Protein AF-A0A914RVT4-F1 (afdb_monomer_lite)

Foldseek 3Di:
DADFADDPLPDQDALVRRDDPCCVVVVDQWDKDKHWAQDPVHNVDIWIAIFTNHHNPDDDTRRDRQWTWDQDPVVRGTDTDGCVVVVVPDDD

Structure (mmCIF, N/CA/C/O backbone):
data_AF-A0A914RVT4-F1
#
_entry.id   AF-A0A914RVT4-F1
#
loop_
_atom_site.group_PDB
_atom_site.id
_atom_site.type_symbol
_atom_site.label_atom_id
_atom_site.label_alt_id
_atom_site.label_comp_id
_atom_site.label_asym_id
_atom_site.label_entity_id
_atom_site.label_seq_id
_atom_site.pdbx_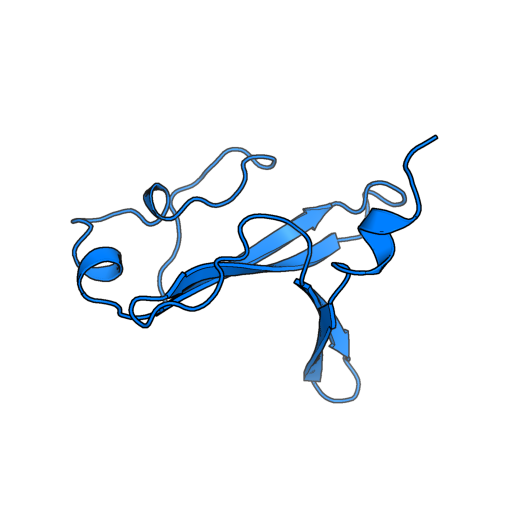PDB_ins_code
_atom_site.Cartn_x
_atom_site.Cartn_y
_atom_site.Cartn_z
_atom_site.occupancy
_atom_site.B_iso_or_equiv
_atom_site.auth_seq_id
_atom_site.auth_comp_id
_atom_site.auth_asym_id
_atom_site.auth_atom_id
_atom_site.pdbx_PDB_model_num
ATOM 1 N N . VAL A 1 1 ? -10.510 -5.690 -3.260 1.00 74.88 1 VAL A N 1
ATOM 2 C CA . VAL A 1 1 ? -9.563 -4.733 -3.883 1.00 74.88 1 VAL A CA 1
ATOM 3 C C . VAL A 1 1 ? -10.380 -3.713 -4.649 1.00 74.88 1 VAL A C 1
ATOM 5 O O . VAL A 1 1 ? -11.305 -4.117 -5.341 1.00 74.88 1 VAL A O 1
ATOM 8 N N . VAL A 1 2 ? -10.097 -2.424 -4.475 1.00 82.81 2 VAL A N 1
ATOM 9 C CA . VAL A 1 2 ? -10.769 -1.326 -5.187 1.00 82.81 2 VAL A CA 1
ATOM 10 C C . VAL A 1 2 ? -9.732 -0.472 -5.899 1.00 82.81 2 VAL A C 1
ATOM 12 O O . VAL A 1 2 ? -8.581 -0.413 -5.468 1.00 82.81 2 VAL A O 1
ATOM 15 N N . HIS A 1 3 ? -10.143 0.190 -6.976 1.00 81.75 3 HIS A N 1
ATOM 16 C CA . HIS A 1 3 ? -9.282 1.111 -7.705 1.00 81.75 3 HIS A CA 1
ATOM 17 C C . HIS A 1 3 ? -9.636 2.553 -7.324 1.00 81.75 3 HIS A C 1
ATOM 19 O O . HIS A 1 3 ? -10.813 2.918 -7.402 1.00 81.75 3 HIS A O 1
ATOM 25 N N . PRO A 1 4 ? -8.657 3.372 -6.899 1.00 80.25 4 PRO A N 1
ATOM 26 C CA . PRO A 1 4 ? -8.897 4.789 -6.680 1.00 80.25 4 PRO A CA 1
ATOM 27 C C . PRO A 1 4 ? -9.263 5.476 -8.001 1.00 80.25 4 PRO A C 1
ATOM 29 O O . PRO A 1 4 ? -8.946 4.994 -9.094 1.00 80.25 4 PRO A O 1
ATOM 32 N N . ARG A 1 5 ? -9.942 6.621 -7.903 1.00 82.19 5 ARG A N 1
ATOM 33 C CA . ARG A 1 5 ? -10.133 7.524 -9.040 1.00 82.19 5 ARG A CA 1
ATOM 34 C C . ARG A 1 5 ? -8.764 7.978 -9.538 1.00 82.19 5 ARG A C 1
ATOM 36 O O . ARG A 1 5 ? -7.801 8.013 -8.777 1.00 82.19 5 ARG A O 1
ATOM 43 N N . LYS A 1 6 ? -8.684 8.337 -10.820 1.00 77.50 6 LYS A N 1
ATOM 44 C CA . LYS A 1 6 ? -7.476 8.967 -11.358 1.00 77.50 6 LYS A CA 1
ATOM 45 C C . LYS A 1 6 ? -7.228 10.267 -10.588 1.00 77.50 6 LYS A C 1
ATOM 47 O O . LYS A 1 6 ? -8.070 11.159 -10.635 1.00 77.50 6 LYS A O 1
ATOM 52 N N . THR A 1 7 ? -6.113 10.324 -9.876 1.00 74.94 7 THR A N 1
ATOM 53 C CA . THR A 1 7 ? -5.562 11.529 -9.250 1.00 74.94 7 THR A CA 1
ATOM 54 C C . THR A 1 7 ? -4.387 12.027 -10.086 1.00 74.94 7 THR A C 1
ATOM 56 O O . THR A 1 7 ? -3.886 11.295 -10.950 1.00 74.94 7 THR A O 1
ATOM 59 N N . ASP A 1 8 ? -3.924 13.246 -9.823 1.00 77.06 8 ASP A N 1
ATOM 60 C CA . ASP A 1 8 ? -2.648 13.700 -10.369 1.00 77.06 8 ASP A CA 1
ATOM 61 C C . ASP A 1 8 ? -1.507 12.815 -9.836 1.00 77.06 8 ASP A C 1
ATOM 63 O O . ASP A 1 8 ? -1.618 12.187 -8.777 1.00 77.06 8 ASP A O 1
ATOM 67 N N . SER A 1 9 ? -0.417 12.705 -10.602 1.00 67.44 9 SER A N 1
ATOM 68 C CA . SER A 1 9 ? 0.646 11.718 -10.355 1.00 67.44 9 SER A CA 1
ATOM 69 C C . SER A 1 9 ? 1.365 11.885 -9.016 1.00 67.44 9 SER A C 1
ATOM 71 O O . SER A 1 9 ? 1.930 10.914 -8.514 1.00 67.44 9 SER A O 1
ATOM 73 N N . ASP A 1 10 ? 1.321 13.090 -8.450 1.00 70.62 10 ASP A N 1
ATOM 74 C CA . ASP A 1 10 ? 2.047 13.447 -7.233 1.00 70.62 10 ASP A CA 1
ATOM 75 C C . ASP A 1 10 ? 1.133 13.593 -6.008 1.00 70.62 10 ASP A C 1
ATOM 77 O O . ASP A 1 10 ? 1.625 13.806 -4.902 1.00 70.62 10 ASP A O 1
ATOM 81 N N . THR A 1 11 ? -0.183 13.420 -6.158 1.00 79.50 11 THR A N 1
ATOM 82 C CA . THR A 1 11 ? -1.122 13.538 -5.037 1.00 79.50 11 THR A CA 1
ATOM 83 C C . THR A 1 11 ? -1.012 12.341 -4.093 1.00 79.50 11 THR A C 1
ATOM 85 O O . THR A 1 11 ? -1.065 11.187 -4.525 1.00 79.50 11 THR A O 1
ATOM 88 N N . ASP A 1 12 ? -0.905 12.606 -2.792 1.00 80.25 12 ASP A N 1
ATOM 89 C CA . ASP A 1 12 ? -1.015 11.579 -1.753 1.00 80.25 12 ASP A CA 1
ATOM 90 C C . ASP A 1 12 ? -2.395 10.911 -1.792 1.00 80.25 12 ASP A C 1
ATOM 92 O O . ASP A 1 12 ? -3.434 11.569 -1.900 1.00 80.25 12 ASP A O 1
ATOM 96 N N . LEU A 1 13 ? -2.423 9.579 -1.717 1.00 83.38 13 LEU A N 1
ATOM 97 C CA . LEU A 1 13 ? -3.679 8.835 -1.717 1.00 83.38 13 LEU A CA 1
ATOM 98 C C . LEU A 1 13 ? -4.424 8.992 -0.382 1.00 83.38 13 LEU A C 1
ATOM 100 O O . LEU A 1 13 ? -4.168 8.276 0.575 1.00 83.38 13 LEU A O 1
ATOM 104 N N . ASP A 1 14 ? -5.421 9.868 -0.356 1.00 84.56 14 ASP A N 1
ATOM 105 C CA . ASP A 1 14 ? -6.466 9.924 0.675 1.00 84.56 14 ASP A CA 1
ATOM 106 C C . ASP A 1 14 ? -7.580 8.863 0.473 1.00 84.56 14 ASP A C 1
ATOM 108 O O . ASP A 1 14 ? -7.868 8.418 -0.644 1.00 84.56 14 ASP A O 1
ATOM 112 N N . ILE A 1 15 ? -8.262 8.488 1.562 1.00 85.25 15 ILE A N 1
ATOM 113 C CA . ILE A 1 15 ? -9.442 7.609 1.566 1.00 85.25 15 ILE A CA 1
ATOM 114 C C . ILE A 1 15 ? -10.595 8.122 0.678 1.00 85.25 15 ILE A C 1
ATOM 116 O O . ILE A 1 15 ? -11.378 7.324 0.158 1.00 85.25 15 ILE A O 1
ATOM 120 N N . GLN A 1 16 ? -10.689 9.433 0.457 1.00 84.19 16 GLN A N 1
ATOM 121 C CA . GLN A 1 16 ? -11.682 10.072 -0.412 1.00 84.19 16 GLN A CA 1
ATOM 122 C C . GLN A 1 16 ? -11.453 9.774 -1.901 1.00 84.19 16 GLN A C 1
ATOM 124 O O . GLN A 1 16 ? -12.392 9.833 -2.698 1.00 84.19 16 GLN A O 1
ATOM 129 N N . HIS A 1 17 ? -10.232 9.396 -2.292 1.00 84.25 17 HIS A N 1
ATOM 130 C CA . HIS A 1 17 ? -9.916 9.059 -3.681 1.00 84.25 17 HIS A CA 1
ATOM 131 C C . HIS A 1 17 ? -10.482 7.703 -4.112 1.00 84.25 17 HIS A C 1
ATOM 133 O O . HIS A 1 17 ? -10.563 7.418 -5.308 1.00 84.25 17 HIS A O 1
ATOM 139 N N . PHE A 1 18 ? -10.925 6.862 -3.178 1.00 79.19 18 PHE A N 1
ATOM 140 C CA . PHE A 1 18 ? -11.580 5.595 -3.491 1.00 79.19 18 PHE A CA 1
ATOM 141 C C . PHE A 1 18 ? -13.042 5.862 -3.870 1.00 79.19 18 PHE A C 1
ATOM 143 O O . PHE A 1 18 ? -13.939 5.951 -3.034 1.00 79.19 18 PHE A O 1
ATOM 150 N N . GLY A 1 19 ? -13.256 6.066 -5.173 1.00 67.12 19 GLY A N 1
ATOM 151 C CA . GLY A 1 19 ? -14.528 6.484 -5.753 1.00 67.12 19 GLY A CA 1
ATOM 152 C C . GLY A 1 19 ? -15.659 5.462 -5.635 1.00 67.12 19 GLY A C 1
ATOM 153 O O . GLY A 1 19 ? -15.440 4.258 -5.685 1.00 67.12 19 GLY A O 1
ATOM 154 N N . GLY A 1 20 ? -16.892 5.967 -5.548 1.00 70.56 20 GLY A N 1
ATOM 155 C CA . GLY A 1 20 ? -18.125 5.179 -5.498 1.00 70.56 20 GLY A CA 1
ATOM 156 C C . GLY A 1 20 ? -19.111 5.811 -4.518 1.00 70.56 20 GLY A C 1
ATOM 157 O O . GLY A 1 20 ? -19.078 7.022 -4.317 1.00 70.56 20 GLY A O 1
ATOM 158 N N . SER A 1 21 ? -19.941 4.997 -3.866 1.00 64.38 21 SER A N 1
ATOM 159 C CA . SER A 1 21 ? -20.919 5.434 -2.857 1.00 64.38 21 SER A CA 1
ATOM 160 C C . SER A 1 21 ? -20.330 5.689 -1.460 1.00 64.38 21 SER A C 1
ATOM 162 O O . SER A 1 21 ? -21.083 5.714 -0.493 1.00 64.38 21 SER A O 1
ATOM 164 N N . ALA A 1 22 ? -19.000 5.785 -1.311 1.00 70.12 22 ALA A N 1
ATOM 165 C CA . ALA A 1 22 ? -18.273 5.763 -0.026 1.00 70.12 22 ALA A CA 1
ATOM 166 C C . ALA A 1 22 ? -18.546 4.529 0.868 1.00 70.12 22 ALA A C 1
ATOM 168 O O . ALA A 1 22 ? -17.847 4.305 1.852 1.00 70.12 22 ALA A O 1
ATOM 169 N N . ARG A 1 23 ? -19.506 3.673 0.501 1.00 80.31 23 ARG A N 1
ATOM 170 C CA . ARG A 1 23 ? -19.930 2.494 1.255 1.00 80.31 23 ARG A CA 1
ATOM 171 C C . ARG A 1 23 ? -18.769 1.558 1.563 1.00 80.31 23 ARG A C 1
ATOM 173 O O . ARG A 1 23 ? -18.611 1.143 2.701 1.00 80.31 23 ARG A O 1
ATOM 180 N N . VAL A 1 24 ? -17.913 1.292 0.575 1.00 78.75 24 VAL A N 1
ATOM 181 C CA . VAL A 1 24 ? -16.767 0.385 0.748 1.00 78.75 24 VAL A CA 1
ATOM 182 C C . VAL A 1 24 ? -15.800 0.901 1.815 1.00 78.75 24 VAL A C 1
ATOM 184 O O . VAL A 1 24 ? -15.374 0.138 2.676 1.00 78.75 24 VAL A O 1
ATOM 187 N N . THR A 1 25 ? -15.468 2.194 1.801 1.00 84.44 25 THR A N 1
ATOM 188 C CA . THR A 1 25 ? -14.552 2.783 2.788 1.00 84.44 25 THR A CA 1
ATOM 189 C C . THR A 1 25 ? -15.221 3.009 4.146 1.00 84.44 25 THR A C 1
ATOM 191 O O . THR A 1 25 ? -14.535 2.988 5.168 1.00 84.44 25 THR A O 1
ATOM 194 N N . GLN A 1 26 ? -16.545 3.182 4.199 1.00 85.94 26 GLN A N 1
ATOM 195 C CA . GLN A 1 26 ? -17.318 3.291 5.442 1.00 85.94 26 GLN A CA 1
ATOM 196 C C . GLN A 1 26 ? -17.452 1.950 6.167 1.00 85.94 26 GLN A C 1
ATOM 198 O O . GLN A 1 26 ? -17.180 1.883 7.370 1.00 85.94 26 GLN A O 1
ATOM 203 N N . GLU A 1 27 ? -17.826 0.896 5.441 1.00 89.38 27 GLU A N 1
ATOM 204 C CA . GLU A 1 27 ? -18.054 -0.444 5.984 1.00 89.38 27 GLU A CA 1
ATOM 205 C C . GLU A 1 27 ? -16.743 -1.127 6.384 1.00 89.38 27 GLU A C 1
ATOM 207 O O . GLU A 1 27 ? -16.702 -1.760 7.436 1.00 89.38 27 GLU A O 1
ATOM 212 N N . ALA A 1 28 ? -15.662 -0.937 5.617 1.00 89.62 28 ALA A N 1
ATOM 213 C CA . ALA A 1 28 ? -14.371 -1.553 5.914 1.00 89.62 28 ALA A CA 1
ATOM 214 C C . ALA A 1 28 ? -13.798 -1.090 7.263 1.00 89.62 28 ALA A C 1
ATOM 216 O O . ALA A 1 28 ? -13.718 0.108 7.536 1.00 89.62 28 ALA A O 1
ATOM 217 N N . ASP A 1 29 ? -13.329 -2.024 8.087 1.00 90.81 29 ASP A N 1
ATOM 218 C CA . ASP A 1 29 ? -12.624 -1.703 9.335 1.00 90.81 29 ASP A CA 1
ATOM 219 C C . ASP A 1 29 ? -11.215 -1.167 9.080 1.00 90.81 29 ASP A C 1
ATOM 221 O O . ASP A 1 29 ? -10.741 -0.267 9.778 1.00 90.81 29 ASP A O 1
ATOM 225 N N . ILE A 1 30 ? -10.558 -1.714 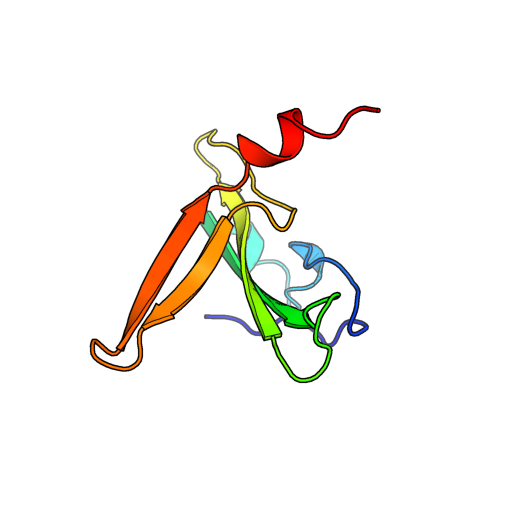8.056 1.00 91.12 30 ILE A N 1
ATOM 226 C CA . ILE A 1 30 ? -9.180 -1.412 7.687 1.00 91.12 30 ILE A CA 1
ATOM 227 C C . ILE A 1 30 ? -9.127 -1.090 6.196 1.00 91.12 30 ILE A C 1
ATOM 229 O O . ILE A 1 30 ? -9.718 -1.793 5.376 1.00 91.12 30 ILE A O 1
ATOM 233 N N . VAL A 1 31 ? -8.400 -0.030 5.845 1.00 91.12 31 VAL A N 1
ATOM 234 C CA . VAL A 1 31 ? -8.144 0.353 4.453 1.00 91.12 31 VAL A CA 1
ATOM 235 C C . VAL A 1 31 ? -6.646 0.531 4.265 1.00 91.12 31 VAL A C 1
ATOM 237 O O . VAL A 1 31 ? -6.039 1.416 4.870 1.00 91.12 31 VAL A O 1
ATOM 240 N N . PHE A 1 32 ? -6.075 -0.300 3.396 1.00 92.44 32 PHE A N 1
ATOM 241 C CA . PHE A 1 32 ? -4.697 -0.185 2.939 1.00 92.44 32 PHE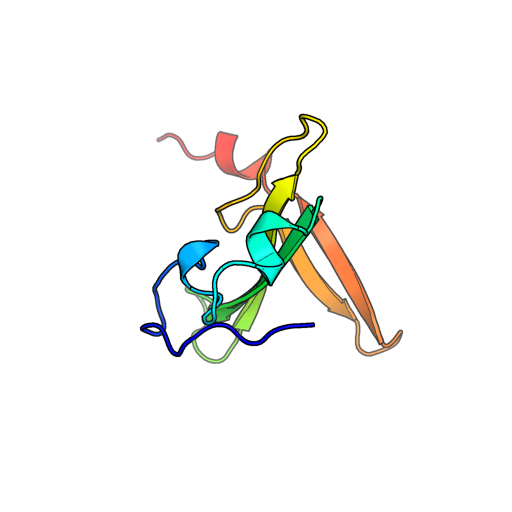 A CA 1
ATOM 242 C C . PHE A 1 32 ? -4.652 0.325 1.506 1.00 92.44 32 PHE A C 1
ATOM 244 O O . PHE A 1 32 ? -5.495 -0.039 0.681 1.00 92.44 32 PHE A O 1
ATOM 251 N N . ALA A 1 33 ? -3.632 1.117 1.204 1.00 91.94 33 ALA A N 1
ATOM 252 C CA . ALA A 1 33 ? -3.321 1.538 -0.151 1.00 91.94 33 ALA A CA 1
ATOM 253 C C . ALA A 1 33 ? -1.843 1.293 -0.450 1.00 91.94 33 ALA A C 1
ATOM 255 O O . ALA A 1 33 ? -1.000 1.357 0.439 1.00 91.94 33 ALA A O 1
ATOM 256 N N . ILE A 1 34 ? -1.5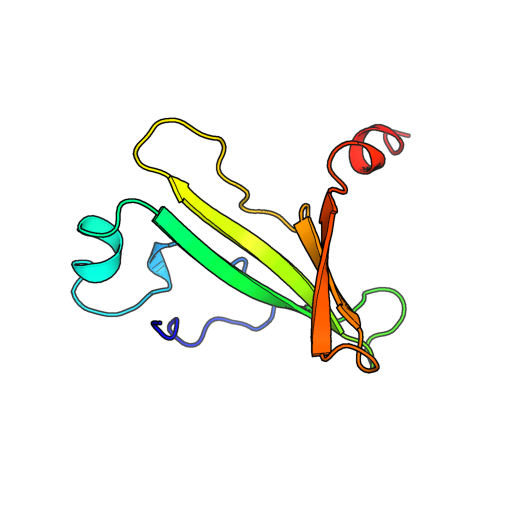37 0.995 -1.709 1.00 92.19 34 ILE 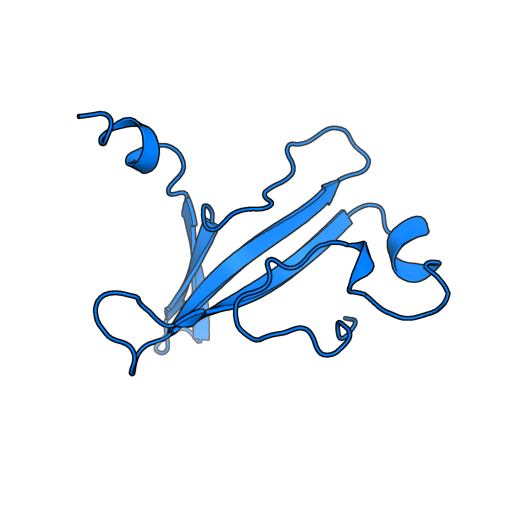A N 1
ATOM 257 C CA . ILE A 1 34 ? -0.160 0.887 -2.187 1.00 92.19 34 ILE A CA 1
ATOM 258 C C . ILE A 1 34 ? 0.041 2.003 -3.194 1.00 92.19 34 ILE A C 1
ATOM 260 O O . ILE A 1 34 ? -0.620 2.020 -4.235 1.00 92.19 34 ILE A O 1
ATOM 264 N N . GLN A 1 35 ? 0.956 2.916 -2.891 1.00 90.50 35 GLN A N 1
ATOM 265 C CA . GLN A 1 35 ? 1.308 4.001 -3.791 1.00 90.50 35 GLN A CA 1
ATOM 266 C C . GLN A 1 35 ? 2.668 3.737 -4.420 1.00 90.50 35 GLN A C 1
ATOM 268 O O . GLN A 1 35 ? 3.616 3.325 -3.756 1.00 90.50 35 GLN A O 1
ATOM 273 N N . ARG A 1 36 ? 2.762 3.959 -5.730 1.00 90.88 36 ARG A N 1
ATOM 274 C CA . ARG A 1 36 ? 4.018 3.883 -6.472 1.00 90.88 36 ARG A CA 1
ATOM 275 C C . ARG A 1 36 ? 4.491 5.306 -6.746 1.00 90.88 36 ARG A C 1
ATOM 277 O O . ARG A 1 36 ? 3.802 6.042 -7.443 1.00 90.88 36 ARG A O 1
ATOM 284 N N . ARG A 1 37 ? 5.669 5.663 -6.246 1.00 89.56 37 ARG A N 1
ATOM 285 C CA . ARG A 1 37 ? 6.314 6.966 -6.453 1.00 89.56 37 ARG A CA 1
ATOM 286 C C . ARG A 1 37 ? 7.522 6.816 -7.357 1.00 89.56 37 ARG A C 1
ATOM 288 O O . ARG A 1 37 ? 8.141 5.751 -7.392 1.00 89.56 37 ARG A O 1
ATOM 295 N N . ARG A 1 38 ? 7.864 7.867 -8.101 1.00 89.69 38 ARG A N 1
ATOM 296 C CA . ARG A 1 38 ? 9.175 7.938 -8.757 1.00 89.69 38 ARG A CA 1
ATOM 297 C C . ARG A 1 38 ? 10.239 8.165 -7.692 1.00 89.69 38 ARG A C 1
ATOM 299 O O . ARG A 1 38 ? 10.000 8.897 -6.741 1.00 89.69 38 ARG A O 1
ATOM 306 N N . ASP A 1 39 ? 11.383 7.519 -7.852 1.00 87.38 39 ASP A N 1
ATOM 307 C CA . ASP A 1 39 ? 12.533 7.799 -6.998 1.00 87.38 39 ASP A CA 1
ATOM 308 C C . ASP A 1 39 ? 13.081 9.198 -7.338 1.00 87.38 39 ASP A C 1
ATOM 310 O O . ASP A 1 39 ? 13.212 9.557 -8.514 1.00 87.38 39 ASP A O 1
ATOM 314 N N . GLU A 1 40 ? 13.346 10.006 -6.311 1.00 85.12 40 GLU A N 1
ATOM 315 C CA . GLU A 1 40 ? 13.850 11.373 -6.462 1.00 85.12 40 GLU A CA 1
ATOM 316 C C . GLU A 1 40 ? 15.281 11.402 -7.013 1.00 85.12 40 GLU A C 1
ATOM 318 O O . GLU A 1 40 ? 15.609 12.271 -7.823 1.00 85.12 40 GLU A O 1
ATOM 323 N N . ASN A 1 41 ? 16.106 10.421 -6.635 1.00 88.56 41 ASN A N 1
ATOM 324 C CA . ASN A 1 41 ? 17.499 10.307 -7.065 1.00 88.56 41 ASN A CA 1
ATOM 325 C C . ASN A 1 41 ? 17.621 9.651 -8.446 1.00 88.56 41 ASN A C 1
ATOM 327 O O . ASN A 1 41 ? 18.563 9.924 -9.190 1.00 88.56 41 ASN A O 1
ATOM 331 N N . ASP A 1 42 ? 16.670 8.785 -8.807 1.00 88.81 42 ASP A N 1
ATOM 332 C CA . ASP A 1 42 ? 16.634 8.105 -10.103 1.00 88.81 42 ASP A CA 1
ATOM 333 C C . ASP A 1 42 ? 15.201 7.988 -10.632 1.00 88.81 42 ASP A C 1
ATOM 335 O O . ASP A 1 42 ? 14.510 6.991 -10.428 1.00 88.81 42 ASP A O 1
ATOM 339 N N . ARG A 1 43 ? 14.762 8.978 -11.417 1.00 85.94 43 ARG A N 1
ATOM 340 C CA . ARG A 1 43 ? 13.393 9.036 -11.967 1.00 85.94 43 ARG A CA 1
ATOM 341 C C . ARG A 1 43 ? 13.003 7.863 -12.877 1.00 85.94 43 ARG A C 1
ATOM 343 O O . ARG A 1 43 ? 11.832 7.759 -13.250 1.00 85.94 43 ARG A O 1
ATOM 350 N N . ARG A 1 44 ? 13.949 7.006 -13.282 1.00 88.06 44 ARG A N 1
ATOM 351 C CA . ARG A 1 44 ? 13.658 5.766 -14.027 1.00 88.06 44 ARG A CA 1
ATOM 352 C C . ARG A 1 44 ? 13.194 4.647 -13.096 1.00 88.06 44 ARG A C 1
ATOM 354 O O . ARG A 1 44 ? 12.531 3.711 -13.545 1.00 88.06 44 ARG A O 1
ATOM 361 N N . LYS A 1 45 ? 13.530 4.744 -11.812 1.00 88.25 45 LYS A N 1
ATOM 362 C CA . LYS A 1 45 ? 13.128 3.817 -10.762 1.00 88.25 45 LYS A CA 1
ATOM 363 C C . LYS A 1 45 ? 11.860 4.291 -10.074 1.00 88.25 45 LYS A C 1
ATOM 365 O O . LYS A 1 45 ? 11.462 5.455 -10.117 1.00 88.25 45 LYS A O 1
ATOM 370 N N . PHE A 1 46 ? 11.205 3.325 -9.447 1.00 90.06 46 PHE A N 1
ATOM 371 C CA . PHE A 1 46 ? 10.001 3.559 -8.681 1.00 90.06 46 PHE A CA 1
ATOM 372 C C . PHE A 1 46 ? 10.112 2.876 -7.334 1.00 90.06 46 PHE A C 1
ATOM 374 O O . PHE A 1 46 ? 10.533 1.721 -7.255 1.00 90.06 46 PHE A O 1
ATOM 381 N N . ARG A 1 47 ? 9.648 3.581 -6.313 1.00 93.06 47 ARG A N 1
ATOM 382 C CA . ARG A 1 47 ? 9.495 3.080 -4.954 1.00 93.06 47 ARG A CA 1
ATOM 383 C C . ARG A 1 47 ? 8.017 2.803 -4.709 1.00 93.06 47 ARG A C 1
ATOM 385 O O . ARG A 1 47 ? 7.148 3.410 -5.343 1.00 93.06 47 ARG A O 1
ATOM 392 N N . LYS A 1 48 ? 7.721 1.823 -3.864 1.00 94.56 48 LYS A N 1
ATOM 393 C CA . LYS A 1 48 ? 6.350 1.455 -3.499 1.00 94.56 48 LYS A CA 1
ATOM 394 C C . LYS A 1 48 ? 6.195 1.657 -2.006 1.00 94.56 48 LYS A C 1
ATOM 396 O O . LYS A 1 48 ? 7.056 1.212 -1.259 1.00 94.56 48 LYS A O 1
ATOM 401 N N . PHE A 1 49 ? 5.094 2.252 -1.587 1.00 94.81 49 PHE A N 1
ATOM 402 C CA . PHE A 1 49 ? 4.831 2.550 -0.189 1.00 94.81 49 PHE A CA 1
ATOM 403 C C . PHE A 1 49 ? 3.471 2.006 0.222 1.00 94.81 49 PHE A C 1
ATOM 405 O O . PHE A 1 49 ? 2.515 2.051 -0.558 1.00 94.81 49 PHE A O 1
ATOM 412 N N . LEU A 1 50 ? 3.407 1.468 1.436 1.00 94.81 50 LEU A N 1
ATOM 413 C CA . LEU A 1 50 ? 2.188 0.981 2.061 1.00 94.81 50 LEU A CA 1
ATOM 414 C C . LEU A 1 50 ? 1.601 2.080 2.945 1.00 94.81 50 LEU A C 1
ATOM 416 O O . LEU A 1 50 ? 2.209 2.504 3.924 1.00 94.81 50 LEU A O 1
ATOM 420 N N . TYR A 1 51 ? 0.380 2.473 2.620 1.00 92.88 51 TYR A N 1
ATOM 421 C CA . TYR A 1 51 ? -0.406 3.438 3.367 1.00 92.88 51 TYR A CA 1
ATOM 422 C C . TYR A 1 51 ? -1.481 2.711 4.177 1.00 92.88 51 TYR A C 1
ATOM 424 O O . TYR A 1 51 ? -2.148 1.798 3.680 1.00 92.88 51 TYR A O 1
ATOM 432 N N . ILE A 1 52 ? -1.685 3.155 5.416 1.00 92.62 52 ILE A N 1
ATOM 433 C CA . ILE A 1 52 ? -2.754 2.697 6.309 1.00 92.62 52 ILE A CA 1
ATOM 434 C C . ILE A 1 52 ? -3.733 3.857 6.474 1.00 92.62 52 ILE A C 1
ATOM 436 O O . ILE A 1 52 ? -3.562 4.704 7.347 1.00 92.62 52 ILE A O 1
ATOM 440 N N . LEU A 1 53 ? -4.751 3.903 5.614 1.00 90.88 53 LEU A N 1
ATOM 441 C CA . LEU A 1 53 ? -5.679 5.036 5.499 1.00 90.88 53 LEU A CA 1
ATOM 442 C C . LEU A 1 53 ? -6.838 4.965 6.501 1.00 90.88 53 LEU A C 1
ATOM 444 O O . LEU A 1 53 ? -7.443 5.979 6.858 1.00 90.88 53 LEU A O 1
ATOM 448 N N . LYS A 1 54 ? -7.164 3.758 6.975 1.00 91.12 54 LYS A N 1
ATOM 449 C CA . LYS A 1 54 ? -8.171 3.530 8.015 1.00 91.12 54 LYS A CA 1
ATOM 450 C C . LYS A 1 54 ? -7.780 2.352 8.888 1.00 91.12 54 LYS A C 1
ATOM 452 O O . LYS A 1 54 ? -7.378 1.312 8.374 1.00 91.12 54 LYS A O 1
ATOM 457 N N . ASN A 1 55 ? -7.985 2.518 10.189 1.00 92.00 55 ASN A N 1
ATOM 458 C CA . ASN A 1 55 ? -7.954 1.449 11.172 1.00 92.00 55 ASN A CA 1
ATOM 459 C C . ASN A 1 55 ? -8.998 1.750 12.261 1.00 92.00 55 ASN A C 1
ATOM 461 O O . ASN A 1 55 ? -8.806 2.651 13.076 1.00 92.00 55 ASN A O 1
ATOM 465 N N . ARG A 1 56 ? -10.139 1.048 12.238 1.00 88.94 56 ARG A N 1
ATOM 466 C CA . ARG A 1 56 ? -11.274 1.301 13.148 1.00 88.94 56 ARG A CA 1
ATOM 467 C C . ARG A 1 56 ? -10.928 1.042 14.619 1.00 88.94 56 ARG A C 1
ATOM 469 O O . ARG A 1 56 ? -11.495 1.695 15.488 1.00 88.94 56 ARG A O 1
ATOM 476 N N . TYR A 1 57 ? -9.989 0.142 14.901 1.00 88.19 57 TYR A N 1
ATOM 477 C CA . TYR A 1 57 ? -9.686 -0.331 16.256 1.00 88.19 57 TYR A CA 1
ATOM 478 C C . TYR A 1 57 ? -8.503 0.401 16.914 1.00 88.19 57 TYR A C 1
ATOM 480 O O . TYR A 1 57 ? -7.814 -0.155 17.764 1.00 88.19 57 TYR A O 1
ATOM 488 N N . GLY A 1 58 ? -8.274 1.665 16.541 1.00 68.25 58 GLY A N 1
ATOM 489 C CA . GLY A 1 58 ? -7.432 2.587 17.312 1.00 68.25 58 GLY A CA 1
ATOM 490 C C . GLY A 1 58 ? -5.926 2.508 17.058 1.00 68.25 58 GLY A C 1
ATOM 491 O O . GLY A 1 58 ? -5.164 3.091 17.825 1.00 68.25 58 GLY A O 1
ATOM 492 N N . GLN A 1 59 ? -5.467 1.830 16.002 1.00 76.69 59 GLN A N 1
ATOM 493 C CA . GLN A 1 59 ? -4.047 1.883 15.636 1.00 76.69 59 GLN A CA 1
ATOM 494 C C . GLN A 1 59 ? -3.730 3.058 14.701 1.00 76.69 59 GLN A C 1
ATOM 496 O O . GLN A 1 59 ? -4.605 3.640 14.056 1.00 76.69 59 GLN A O 1
ATOM 501 N N . LYS A 1 60 ? -2.440 3.395 14.633 1.00 85.50 60 LYS A N 1
ATOM 502 C CA . LYS A 1 60 ? -1.901 4.534 13.891 1.00 85.50 60 LYS A CA 1
ATOM 503 C C . LYS A 1 60 ? -2.163 4.400 12.386 1.00 85.50 60 LYS A C 1
ATOM 505 O O . LYS A 1 60 ? -1.873 3.369 11.781 1.00 85.50 60 LYS A O 1
ATOM 510 N N . LYS A 1 61 ? -2.671 5.475 11.785 1.00 90.06 61 LYS A N 1
ATOM 511 C CA . LYS A 1 61 ? -2.677 5.641 10.333 1.00 90.06 61 LYS A CA 1
ATOM 512 C C . LYS A 1 61 ? -1.279 5.972 9.822 1.00 90.06 61 LYS A C 1
ATOM 514 O O . LYS A 1 61 ? -0.502 6.637 10.504 1.00 90.06 61 LYS A O 1
ATOM 519 N N . VAL A 1 62 ? -0.986 5.541 8.605 1.00 89.38 62 VAL A N 1
ATOM 520 C CA . VAL A 1 62 ? 0.265 5.850 7.909 1.00 89.38 62 VAL A CA 1
ATOM 521 C C . VAL A 1 62 ? -0.125 6.464 6.578 1.00 89.38 62 VAL A C 1
ATOM 523 O O . VAL A 1 62 ? -0.514 5.754 5.655 1.00 89.38 62 VAL A O 1
ATOM 526 N N . GLU A 1 63 ? -0.106 7.791 6.537 1.00 86.75 63 GLU A N 1
ATOM 527 C CA . GLU A 1 63 ? -0.568 8.603 5.403 1.00 86.75 63 GLU A CA 1
ATOM 528 C C . GLU A 1 63 ? 0.611 9.270 4.668 1.00 86.75 63 GLU A C 1
ATOM 530 O O . GLU A 1 63 ? 0.422 10.190 3.883 1.00 86.75 63 GLU A O 1
ATOM 535 N N . SER A 1 64 ? 1.835 8.796 4.909 1.00 89.19 64 SER A N 1
ATOM 536 C CA . SER A 1 64 ? 3.070 9.268 4.278 1.00 89.19 64 SER A CA 1
ATOM 537 C C . SER A 1 64 ? 3.992 8.098 3.921 1.00 89.19 64 SER A C 1
ATOM 539 O O . SER A 1 64 ? 3.778 6.970 4.374 1.00 89.19 64 SER A O 1
ATOM 541 N N . ASP A 1 65 ? 5.029 8.375 3.126 1.00 91.12 65 ASP A N 1
ATOM 542 C CA . ASP A 1 65 ? 6.017 7.417 2.598 1.00 91.12 65 ASP A CA 1
ATOM 543 C C . ASP A 1 65 ? 6.974 6.859 3.684 1.00 91.12 65 ASP A C 1
ATOM 545 O O . ASP A 1 65 ? 8.198 6.938 3.586 1.00 91.12 65 ASP A O 1
ATOM 549 N N . ILE A 1 66 ? 6.413 6.292 4.756 1.00 93.38 66 ILE A N 1
ATOM 550 C CA . ILE A 1 66 ? 7.145 5.739 5.906 1.00 93.38 66 ILE A CA 1
ATOM 551 C C . ILE A 1 66 ? 7.386 4.237 5.744 1.00 93.38 66 ILE A C 1
ATOM 553 O O . ILE A 1 66 ? 8.471 3.760 6.064 1.00 93.38 66 ILE A O 1
ATOM 557 N N . ILE A 1 67 ? 6.394 3.484 5.257 1.00 94.69 67 ILE A N 1
ATOM 558 C CA . ILE A 1 67 ? 6.508 2.029 5.087 1.00 94.69 67 ILE A CA 1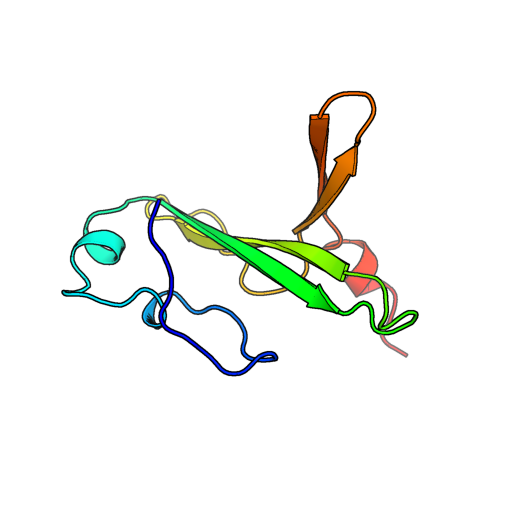
ATOM 559 C C . ILE A 1 67 ? 6.796 1.726 3.617 1.00 94.69 67 ILE A C 1
ATOM 561 O O . ILE A 1 67 ? 5.888 1.717 2.787 1.00 94.69 67 ILE A O 1
ATOM 565 N N . GLU A 1 68 ? 8.054 1.460 3.282 1.00 95.88 68 GLU A N 1
ATOM 566 C CA . GLU A 1 68 ? 8.467 1.097 1.925 1.00 95.88 68 GLU A CA 1
ATOM 567 C C . GLU A 1 68 ? 8.332 -0.409 1.675 1.00 95.88 68 GLU A C 1
ATOM 569 O O . GLU A 1 68 ? 8.640 -1.236 2.531 1.00 95.88 68 GLU A O 1
ATOM 574 N N . MET A 1 69 ? 7.896 -0.775 0.471 1.00 96.88 69 MET A N 1
ATOM 575 C CA . MET A 1 69 ? 7.752 -2.152 0.012 1.00 96.88 69 MET A CA 1
ATOM 576 C C . MET A 1 69 ? 8.820 -2.478 -1.037 1.00 96.88 69 MET A C 1
ATOM 578 O O . MET A 1 69 ? 8.694 -2.098 -2.206 1.00 96.88 69 MET A O 1
ATOM 582 N N . ILE A 1 70 ? 9.837 -3.252 -0.658 1.00 95.00 70 ILE A N 1
ATOM 583 C CA . ILE A 1 70 ? 10.881 -3.707 -1.585 1.00 95.00 70 ILE A CA 1
ATOM 584 C C . ILE A 1 70 ? 10.498 -5.062 -2.168 1.00 95.00 70 ILE A C 1
ATOM 586 O O . ILE A 1 70 ? 10.397 -6.053 -1.448 1.00 95.00 70 ILE A O 1
ATOM 590 N N . PHE A 1 71 ? 10.298 -5.115 -3.484 1.00 93.69 71 PHE A N 1
ATOM 591 C CA . PHE A 1 71 ? 10.025 -6.366 -4.188 1.00 93.69 71 PHE A CA 1
ATOM 592 C C . PHE A 1 71 ? 11.297 -7.211 -4.320 1.00 93.69 71 PHE A C 1
ATOM 594 O O . PHE A 1 71 ? 12.320 -6.716 -4.787 1.00 93.69 71 PHE A O 1
ATOM 601 N N . GLN A 1 72 ? 11.204 -8.487 -3.951 1.00 95.69 72 GLN A N 1
ATOM 602 C CA . GLN A 1 72 ? 12.261 -9.490 -4.042 1.00 95.69 72 GLN A CA 1
ATOM 603 C C . GLN A 1 72 ? 11.918 -10.477 -5.169 1.00 95.69 72 GLN A C 1
ATOM 605 O O . GLN A 1 72 ? 11.100 -11.376 -4.961 1.00 95.69 72 GLN A O 1
ATOM 610 N N . PRO A 1 73 ? 12.506 -10.342 -6.375 1.00 94.12 73 PRO A N 1
ATOM 611 C CA . PRO A 1 73 ? 12.112 -11.149 -7.532 1.00 94.12 73 PRO A CA 1
ATOM 612 C C . PRO A 1 73 ? 12.383 -12.644 -7.355 1.00 94.12 73 PRO A C 1
ATOM 614 O O . PRO A 1 73 ? 11.601 -13.460 -7.828 1.00 94.12 73 PRO A O 1
ATOM 617 N N . ALA A 1 74 ? 13.462 -12.997 -6.649 1.00 96.69 74 ALA A N 1
ATOM 618 C CA . ALA A 1 74 ? 13.868 -14.386 -6.436 1.00 96.69 74 ALA A CA 1
ATOM 619 C C . ALA A 1 74 ? 12.828 -15.200 -5.648 1.00 96.69 74 ALA A C 1
ATOM 621 O O . ALA A 1 74 ? 12.690 -16.399 -5.865 1.00 96.69 74 ALA A O 1
ATOM 622 N N . THR A 1 75 ? 12.091 -14.544 -4.751 1.00 96.94 75 THR A N 1
ATOM 623 C CA . THR A 1 75 ? 11.082 -15.166 -3.878 1.00 96.94 75 THR A CA 1
ATOM 624 C C . THR A 1 75 ? 9.661 -14.706 -4.189 1.00 96.94 75 THR A C 1
ATOM 626 O O . THR A 1 75 ? 8.714 -15.204 -3.590 1.00 96.94 75 THR A O 1
ATOM 629 N N . TYR A 1 76 ? 9.497 -13.751 -5.108 1.00 93.50 76 TYR A N 1
ATOM 630 C CA . TYR A 1 76 ? 8.227 -13.105 -5.440 1.00 93.50 76 TYR A CA 1
ATOM 631 C C . TYR A 1 76 ? 7.512 -12.482 -4.222 1.00 93.50 76 TYR A C 1
ATOM 633 O O . TYR A 1 76 ? 6.284 -12.437 -4.144 1.00 93.50 76 TYR A O 1
ATOM 641 N N . THR A 1 77 ? 8.284 -11.974 -3.257 1.00 95.94 77 THR A N 1
ATOM 642 C CA . THR A 1 77 ? 7.772 -11.367 -2.017 1.00 95.94 77 THR A CA 1
ATOM 643 C C . THR A 1 77 ? 8.015 -9.859 -1.978 1.00 95.94 77 THR A C 1
ATOM 645 O O . THR A 1 77 ? 8.812 -9.321 -2.745 1.00 95.94 77 THR A O 1
ATOM 648 N N . HIS A 1 78 ? 7.312 -9.151 -1.089 1.00 95.44 78 HIS A N 1
ATOM 649 C CA . HIS A 1 78 ? 7.654 -7.775 -0.722 1.00 95.44 78 HIS A CA 1
ATOM 650 C C . HIS A 1 78 ? 8.144 -7.751 0.727 1.00 95.44 78 HIS A C 1
ATOM 652 O O . HIS A 1 78 ? 7.465 -8.271 1.611 1.00 95.44 78 HIS A O 1
ATOM 658 N N . THR A 1 79 ? 9.292 -7.125 0.964 1.00 96.44 79 THR A N 1
ATOM 659 C CA . THR A 1 79 ? 9.785 -6.813 2.309 1.00 96.44 79 THR A CA 1
ATOM 660 C C . THR A 1 79 ? 9.295 -5.424 2.697 1.00 96.44 79 THR A C 1
ATOM 662 O O . THR A 1 79 ? 9.474 -4.481 1.925 1.00 96.44 79 THR A O 1
ATOM 665 N N . LEU A 1 80 ? 8.678 -5.300 3.873 1.00 95.56 80 LEU A N 1
ATOM 666 C CA . LEU A 1 80 ? 8.262 -4.014 4.434 1.00 95.56 80 LEU A CA 1
ATOM 667 C C . LEU A 1 80 ? 9.407 -3.420 5.255 1.00 95.56 80 LEU A C 1
ATOM 669 O O . LEU A 1 80 ? 9.950 -4.098 6.126 1.00 95.56 80 LEU A O 1
ATOM 673 N N . ILE A 1 81 ? 9.759 -2.167 4.980 1.00 95.31 81 ILE A N 1
ATOM 674 C CA . ILE A 1 81 ? 10.778 -1.411 5.712 1.00 95.31 81 ILE A CA 1
ATOM 675 C C . ILE A 1 81 ? 10.115 -0.183 6.325 1.00 95.31 81 ILE A C 1
ATOM 677 O O . ILE A 1 81 ? 9.513 0.611 5.608 1.00 95.31 81 ILE A O 1
ATOM 681 N N . ASP A 1 82 ? 10.227 -0.038 7.644 1.00 92.94 82 ASP A N 1
ATOM 682 C CA . ASP A 1 82 ? 9.737 1.126 8.382 1.00 92.94 82 ASP A CA 1
ATOM 683 C C . ASP A 1 82 ? 10.846 2.182 8.503 1.00 92.94 82 ASP A C 1
ATOM 685 O O . ASP A 1 82 ? 11.859 1.972 9.173 1.00 92.94 82 ASP A O 1
ATOM 689 N N . HIS A 1 83 ? 10.650 3.325 7.847 1.00 91.44 83 HIS A N 1
ATOM 690 C CA . HIS A 1 83 ? 11.576 4.459 7.855 1.00 91.44 83 HIS A CA 1
ATOM 691 C C . HIS A 1 83 ? 11.282 5.484 8.956 1.00 91.44 83 HIS A C 1
ATOM 693 O O . HIS A 1 83 ? 11.948 6.519 9.014 1.00 91.44 83 HIS A O 1
ATOM 699 N N . SER A 1 84 ? 10.320 5.232 9.849 1.00 85.06 84 SER A N 1
ATOM 700 C CA . SER A 1 84 ? 9.903 6.195 10.882 1.00 85.06 84 SER A CA 1
ATOM 701 C C . SER A 1 84 ? 11.042 6.632 11.808 1.00 85.06 84 SER A C 1
ATOM 703 O O . SER A 1 84 ? 11.045 7.769 12.276 1.00 85.06 84 SER A O 1
ATOM 705 N N . LEU A 1 85 ? 12.038 5.770 12.021 1.00 75.88 85 LEU A N 1
ATOM 706 C CA . LEU A 1 85 ? 13.225 6.064 12.829 1.00 75.88 85 LEU A CA 1
ATOM 707 C C . LEU A 1 85 ? 14.312 6.835 12.062 1.00 75.88 85 LEU A C 1
ATOM 709 O O . LEU A 1 85 ? 15.123 7.520 12.680 1.00 75.88 85 LEU A O 1
ATOM 713 N N . ASN A 1 86 ? 14.311 6.782 10.727 1.00 66.94 86 ASN A N 1
ATOM 714 C CA . ASN A 1 86 ? 15.305 7.466 9.894 1.00 66.94 86 ASN A CA 1
ATOM 715 C C . ASN A 1 86 ? 14.967 8.953 9.687 1.00 66.94 86 ASN A C 1
ATOM 717 O O . ASN A 1 86 ? 15.869 9.773 9.533 1.00 66.94 86 ASN A O 1
ATOM 721 N N . ALA A 1 87 ? 13.682 9.322 9.742 1.00 55.72 87 ALA A N 1
ATOM 722 C CA . ALA A 1 87 ? 13.228 10.710 9.601 1.00 55.72 87 ALA A CA 1
ATOM 723 C C . ALA A 1 87 ? 13.632 11.620 10.782 1.00 55.72 87 ALA A C 1
ATOM 725 O O . ALA A 1 87 ? 13.688 12.838 10.633 1.00 55.72 87 ALA A O 1
ATOM 726 N N . ALA A 1 88 ? 13.958 11.047 11.947 1.00 48.88 88 ALA A N 1
ATOM 727 C CA . ALA A 1 88 ? 14.394 11.795 13.130 1.00 48.88 88 ALA A CA 1
ATOM 728 C C . ALA A 1 88 ? 15.856 12.298 13.049 1.00 48.88 88 ALA A C 1
ATOM 730 O O . ALA A 1 88 ? 16.286 13.059 13.912 1.00 48.88 88 ALA A O 1
ATOM 731 N N . GLY A 1 89 ? 16.625 11.884 12.032 1.00 43.56 89 GLY A N 1
ATOM 732 C CA . GLY A 1 89 ? 18.055 12.199 11.889 1.00 43.56 89 GLY A CA 1
ATOM 733 C C . GLY A 1 89 ? 18.393 13.421 11.026 1.00 43.56 89 GLY A C 1
ATOM 734 O O . GLY A 1 89 ? 19.561 13.792 10.933 1.00 43.56 89 GLY A O 1
ATOM 735 N N . THR A 1 90 ? 17.408 14.060 10.395 1.00 44.34 90 THR A N 1
ATOM 736 C CA . THR A 1 90 ? 17.613 15.213 9.500 1.00 44.34 90 THR A CA 1
ATOM 737 C C . THR A 1 90 ? 16.757 16.400 9.923 1.00 44.34 90 THR A C 1
ATOM 739 O O . THR A 1 90 ? 15.899 16.864 9.183 1.00 44.34 90 THR A O 1
ATOM 742 N N . SER A 1 91 ? 17.013 16.909 11.127 1.00 38.09 91 SER A N 1
ATOM 743 C CA . SER A 1 91 ? 16.808 18.326 11.423 1.00 38.09 91 SER A CA 1
ATOM 744 C C . SER A 1 91 ? 18.196 18.956 11.492 1.00 38.09 91 SER A C 1
ATOM 746 O O . SER A 1 91 ? 18.914 18.772 12.474 1.00 38.09 91 SER A O 1
ATOM 748 N N . LYS A 1 92 ? 18.601 19.626 10.413 1.00 33.03 92 LYS A N 1
ATOM 749 C CA . LYS A 1 92 ? 19.663 20.635 10.436 1.00 33.03 92 LYS A CA 1
ATOM 750 C C . LYS A 1 92 ? 19.020 21.988 10.209 1.00 33.03 92 LYS A C 1
ATOM 752 O O . LYS A 1 92 ? 18.119 22.038 9.344 1.00 33.03 92 LYS A O 1
#

Radius of gyration: 14.84 Å; chains: 1; bounding box: 41×36×31 Å

Organism: Parascaris equorum (NCBI:txid6256)

InterPro domains:
  IPR007694 DNA helicase, DnaB-like, C-terminal [PS51199] (1-85)
  IPR027032 Twinkle-like protein [PTHR12873] (1-78)
  IPR027417 P-loop containing nucleoside triphosphate hydrolase [G3DSA:3.40.50.300] (1-87)

pLDDT: mean 83.86, std 13.32, range [33.03, 96.94]

Secondary structure (DSSP, 8-state):
--PPPPPPTT----GGGS-SSSHHHHH-SEEEEEEEEE-SS-TTSEEEEEEEEEETTSPPPB-STTEEEEEETTTTEEEEEE-TTTGGG---

Sequence (92 aa):
VVHPRKTDSDTDLDIQHFGGSARVTQEADIVFAIQRRRDENDRRKFRKFLYILKNRYGQKKVESDIIEMIFQPATYTHTLIDHSLNAAGTSK